Protein AF-A0A8S2VHD7-F1 (afdb_monomer)

Mean predicted aligned error: 8.2 Å

InterPro domains:
  IPR051608 Ribosome Quality Control Complex Subunit NEMF [PTHR15239] (5-80)

Structure (mmCIF, N/CA/C/O backbone):
data_AF-A0A8S2VHD7-F1
#
_entry.id   AF-A0A8S2VHD7-F1
#
loop_
_atom_site.group_PDB
_atom_site.id
_atom_site.type_symbol
_atom_site.label_atom_id
_atom_site.label_alt_id
_atom_site.label_comp_id
_atom_site.label_asym_id
_atom_site.label_entity_id
_atom_site.label_seq_id
_atom_site.pdbx_PDB_ins_code
_atom_site.Cartn_x
_atom_site.Cartn_y
_atom_site.Cartn_z
_atom_site.occupancy
_atom_site.B_iso_or_equiv
_atom_site.auth_seq_id
_atom_site.auth_comp_id
_atom_site.auth_asym_id
_atom_site.auth_atom_id
_atom_site.pdbx_PDB_model_num
ATOM 1 N N . MET A 1 1 ? 26.517 -9.843 -10.594 1.00 45.19 1 MET A N 1
ATOM 2 C CA . MET A 1 1 ? 25.800 -10.471 -9.458 1.00 45.19 1 MET A CA 1
ATOM 3 C C . MET A 1 1 ? 24.387 -10.795 -9.928 1.00 45.19 1 MET A C 1
ATOM 5 O O . MET A 1 1 ? 23.744 -9.873 -10.419 1.00 45.19 1 MET A O 1
ATOM 9 N N . PRO A 1 2 ? 23.908 -12.052 -9.901 1.00 49.47 2 PRO A N 1
ATOM 10 C CA . PRO A 1 2 ? 22.572 -12.358 -10.400 1.00 49.47 2 PRO A CA 1
ATOM 11 C C . PRO A 1 2 ? 21.517 -11.781 -9.445 1.00 49.47 2 PRO A C 1
ATOM 13 O O . PRO A 1 2 ? 21.653 -11.853 -8.224 1.00 49.47 2 PRO A O 1
ATOM 16 N N . ALA A 1 3 ? 20.497 -11.148 -10.021 1.00 48.41 3 ALA A N 1
ATOM 17 C CA . ALA A 1 3 ? 19.461 -10.409 -9.314 1.00 48.41 3 ALA A CA 1
ATOM 18 C C . ALA A 1 3 ? 18.653 -11.308 -8.364 1.00 48.41 3 ALA A C 1
ATOM 20 O O . ALA A 1 3 ? 18.148 -12.362 -8.756 1.00 48.41 3 ALA A O 1
ATOM 21 N N . LYS A 1 4 ? 18.470 -10.854 -7.120 1.00 51.75 4 LYS A N 1
ATOM 22 C CA . LYS A 1 4 ? 17.610 -11.498 -6.122 1.00 51.75 4 LYS A CA 1
ATOM 23 C C . LYS A 1 4 ? 16.141 -11.285 -6.507 1.00 51.75 4 LYS A C 1
ATOM 25 O O . LYS A 1 4 ? 15.472 -10.406 -5.973 1.00 51.75 4 LYS A O 1
ATOM 30 N N . LYS A 1 5 ? 15.624 -12.067 -7.458 1.00 54.31 5 LYS A N 1
ATOM 31 C CA . LYS A 1 5 ? 14.191 -12.075 -7.781 1.00 54.31 5 LYS A CA 1
ATOM 32 C C . LYS A 1 5 ? 13.458 -12.890 -6.714 1.00 54.31 5 LYS A C 1
ATOM 34 O O . LYS A 1 5 ? 13.147 -14.060 -6.920 1.00 54.31 5 LYS A O 1
ATOM 39 N N . VAL A 1 6 ? 13.234 -12.282 -5.547 1.00 65.06 6 VAL A N 1
ATOM 40 C CA . VAL A 1 6 ? 12.338 -12.839 -4.525 1.00 65.06 6 VAL A CA 1
ATOM 41 C C . VAL A 1 6 ? 10.937 -12.794 -5.119 1.00 65.06 6 VAL A C 1
ATOM 43 O O . VAL A 1 6 ? 10.345 -11.726 -5.246 1.00 65.06 6 VAL A O 1
ATOM 46 N N . ARG A 1 7 ? 10.440 -13.938 -5.592 1.00 72.81 7 ARG A N 1
ATOM 47 C CA . ARG A 1 7 ? 9.054 -14.040 -6.051 1.00 72.81 7 ARG A CA 1
ATOM 48 C C . ARG A 1 7 ? 8.157 -13.841 -4.837 1.00 72.81 7 ARG A C 1
ATOM 50 O O . ARG A 1 7 ? 8.286 -14.589 -3.877 1.00 72.81 7 ARG A O 1
ATOM 57 N N . PHE A 1 8 ? 7.259 -12.864 -4.902 1.00 81.31 8 PHE A N 1
ATOM 58 C CA . PHE A 1 8 ? 6.200 -12.709 -3.913 1.00 81.31 8 PHE A CA 1
ATOM 59 C C . PHE A 1 8 ? 5.265 -13.917 -4.033 1.00 81.31 8 PHE A C 1
ATOM 61 O O . PHE A 1 8 ? 4.576 -14.089 -5.042 1.00 81.31 8 PHE A O 1
ATOM 68 N N . THR A 1 9 ? 5.339 -14.828 -3.069 1.00 88.94 9 THR A N 1
ATOM 69 C CA . THR A 1 9 ? 4.646 -16.115 -3.127 1.00 88.94 9 THR A CA 1
ATOM 70 C C . THR A 1 9 ? 3.193 -15.986 -2.675 1.00 88.94 9 THR A C 1
ATOM 72 O O . THR A 1 9 ? 2.766 -14.985 -2.097 1.00 88.94 9 THR A O 1
ATOM 75 N N . THR A 1 10 ? 2.402 -17.039 -2.886 1.00 89.25 10 THR A N 1
ATOM 76 C CA . THR A 1 10 ? 1.036 -17.122 -2.350 1.00 89.25 10 THR A CA 1
ATOM 77 C C . THR A 1 10 ? 1.004 -17.011 -0.823 1.00 89.25 10 THR A C 1
ATOM 79 O O . THR A 1 10 ? 0.039 -16.484 -0.271 1.00 89.25 10 THR A O 1
ATOM 82 N N . LEU A 1 11 ? 2.041 -17.495 -0.131 1.00 90.44 11 LEU A N 1
ATOM 83 C CA . LEU A 1 11 ? 2.140 -17.378 1.322 1.00 90.44 11 LEU A CA 1
ATOM 84 C C . LEU A 1 11 ? 2.348 -15.917 1.740 1.00 90.44 11 LEU A C 1
ATOM 86 O O . LEU A 1 11 ? 1.637 -15.436 2.623 1.00 90.44 11 LEU A O 1
ATOM 90 N N . ASP A 1 12 ? 3.236 -15.202 1.046 1.00 88.19 12 ASP A N 1
ATOM 91 C CA . ASP A 1 12 ? 3.481 -13.773 1.277 1.00 88.19 12 ASP A CA 1
ATOM 92 C C . ASP A 1 12 ? 2.213 -12.946 1.027 1.00 88.19 12 ASP A C 1
ATOM 94 O O . ASP A 1 12 ? 1.857 -12.082 1.830 1.00 88.19 12 ASP A O 1
ATOM 98 N N . LEU A 1 13 ? 1.464 -13.274 -0.034 1.00 88.75 13 LEU A N 1
ATOM 99 C CA . LEU A 1 13 ? 0.155 -12.677 -0.314 1.00 88.75 13 LEU A CA 1
ATOM 100 C C . LEU A 1 13 ? -0.835 -12.901 0.826 1.00 88.75 13 LEU A C 1
ATOM 102 O O . LEU A 1 13 ? -1.465 -11.948 1.279 1.00 88.75 13 LEU A O 1
ATOM 106 N N . LYS A 1 14 ? -0.978 -14.140 1.308 1.00 92.06 14 LYS A N 1
ATOM 107 C CA . LYS A 1 14 ? -1.903 -14.453 2.408 1.00 92.06 14 LYS A CA 1
ATOM 108 C C . LYS A 1 14 ? -1.549 -13.675 3.675 1.00 92.06 14 LYS A C 1
ATOM 110 O O . LYS A 1 14 ? -2.444 -13.102 4.298 1.00 92.06 14 LYS A O 1
ATOM 115 N N . ALA A 1 15 ? -0.265 -13.618 4.026 1.00 90.81 15 ALA A N 1
ATOM 116 C CA . ALA A 1 15 ? 0.211 -12.865 5.182 1.00 90.81 15 ALA A CA 1
ATOM 117 C C . ALA A 1 15 ? -0.036 -11.354 5.019 1.00 90.81 15 ALA A C 1
ATOM 119 O O . ALA A 1 15 ? -0.608 -10.722 5.909 1.00 90.81 15 ALA A O 1
ATOM 120 N N . GLY A 1 16 ? 0.309 -10.784 3.859 1.00 90.69 16 GLY A N 1
ATOM 121 C CA . GLY A 1 16 ? 0.082 -9.371 3.553 1.00 90.69 16 GLY A CA 1
ATOM 122 C C . GLY A 1 16 ? -1.399 -8.993 3.613 1.00 90.69 16 GLY A C 1
ATOM 123 O O . GLY A 1 16 ? -1.771 -8.032 4.287 1.00 90.69 16 GLY A O 1
ATOM 124 N N . ILE A 1 17 ? -2.269 -9.795 2.990 1.00 91.25 17 ILE A N 1
ATOM 125 C CA . ILE A 1 17 ? -3.723 -9.581 2.994 1.00 91.25 17 ILE A CA 1
ATOM 126 C C . ILE A 1 17 ? -4.286 -9.625 4.418 1.00 91.25 17 ILE A C 1
ATOM 128 O O . ILE A 1 17 ? -5.128 -8.793 4.758 1.00 91.25 17 ILE A O 1
ATOM 132 N N . ALA A 1 18 ? -3.833 -10.555 5.264 1.00 92.81 18 ALA A N 1
ATOM 13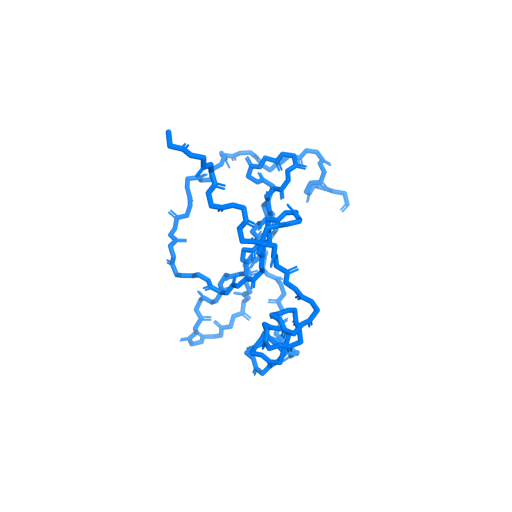3 C CA . ALA A 1 18 ? -4.293 -10.637 6.649 1.00 92.81 18 ALA A CA 1
ATOM 134 C C . ALA A 1 18 ? -3.990 -9.345 7.429 1.00 92.81 18 ALA A C 1
ATOM 136 O O . ALA A 1 18 ? -4.857 -8.837 8.143 1.00 92.81 18 ALA A O 1
ATOM 137 N N . THR A 1 19 ? -2.798 -8.775 7.245 1.00 90.44 19 THR A N 1
ATOM 138 C CA . THR A 1 19 ? -2.394 -7.505 7.868 1.00 90.44 19 THR A CA 1
ATOM 139 C C . THR A 1 19 ? -3.201 -6.322 7.332 1.00 90.44 19 THR A C 1
ATOM 141 O O . THR A 1 19 ? -3.713 -5.514 8.107 1.00 90.44 19 THR A O 1
ATOM 144 N N . ILE A 1 20 ? -3.386 -6.244 6.011 1.00 91.94 20 ILE A N 1
ATOM 145 C CA . ILE A 1 20 ? -4.140 -5.168 5.345 1.00 91.94 20 ILE A CA 1
ATOM 146 C C . ILE A 1 20 ? -5.604 -5.174 5.788 1.00 91.94 20 ILE A C 1
ATOM 148 O O . ILE A 1 20 ? -6.144 -4.128 6.145 1.00 91.94 20 ILE A O 1
ATOM 152 N N . ARG A 1 21 ? -6.240 -6.353 5.831 1.00 91.62 21 ARG A N 1
ATOM 153 C CA . ARG A 1 21 ? -7.631 -6.502 6.284 1.00 91.62 21 ARG A CA 1
ATOM 154 C C . ARG A 1 21 ? -7.812 -6.002 7.710 1.00 91.62 21 ARG A C 1
ATOM 156 O O . ARG A 1 21 ? -8.759 -5.271 7.965 1.00 91.62 21 ARG A O 1
ATOM 163 N N . LYS A 1 22 ? -6.900 -6.354 8.622 1.00 90.75 22 LYS A N 1
ATOM 164 C CA . LYS A 1 22 ? -6.963 -5.892 10.017 1.00 90.75 22 LYS A CA 1
ATOM 165 C C . LYS A 1 22 ? -6.892 -4.368 10.135 1.00 90.75 22 LYS A C 1
ATOM 167 O O . LYS A 1 22 ? -7.540 -3.814 11.014 1.00 90.75 22 LYS A O 1
ATOM 172 N N . ARG A 1 23 ? -6.115 -3.694 9.278 1.00 88.44 23 ARG A N 1
ATOM 173 C CA . ARG A 1 23 ? -5.895 -2.240 9.379 1.00 88.44 23 ARG A CA 1
ATOM 174 C C . ARG A 1 23 ? -6.947 -1.401 8.651 1.00 88.44 23 ARG A C 1
ATOM 176 O O . ARG A 1 23 ? -7.239 -0.303 9.117 1.00 88.44 23 ARG A O 1
ATOM 183 N N . PHE A 1 24 ? -7.485 -1.886 7.528 1.00 89.81 24 PHE A N 1
ATOM 184 C CA . PHE A 1 24 ? -8.256 -1.048 6.597 1.00 89.81 24 PHE A CA 1
ATOM 185 C C . PHE A 1 24 ? -9.675 -1.523 6.282 1.00 89.81 24 PHE A C 1
ATOM 187 O O . PHE A 1 24 ? -10.378 -0.849 5.529 1.00 89.81 24 PHE A O 1
ATOM 194 N N . ILE A 1 25 ? -10.145 -2.642 6.842 1.00 91.56 25 ILE A N 1
ATOM 195 C CA . ILE A 1 25 ? -11.544 -3.035 6.643 1.00 91.56 25 ILE A CA 1
ATOM 196 C C . ILE A 1 25 ? -12.488 -1.992 7.262 1.00 91.56 25 ILE A C 1
ATOM 198 O O . ILE A 1 25 ? -12.295 -1.564 8.397 1.00 91.56 25 ILE A O 1
ATOM 202 N N . GLY A 1 26 ? -13.483 -1.543 6.492 1.00 90.12 26 GLY A N 1
ATOM 203 C CA . GLY A 1 26 ? -14.422 -0.494 6.912 1.00 90.12 26 GLY A CA 1
ATOM 204 C C . GLY A 1 26 ? -13.868 0.938 6.877 1.00 90.12 26 GLY A C 1
ATOM 205 O O . GLY A 1 26 ? -14.612 1.876 7.152 1.00 90.12 26 GLY A O 1
ATOM 206 N N . VAL A 1 27 ? -12.596 1.137 6.512 1.00 91.06 27 VAL A N 1
ATOM 207 C CA . VAL A 1 27 ? -11.988 2.471 6.411 1.00 91.06 27 VAL A CA 1
ATOM 208 C C . VAL A 1 27 ? -12.246 3.063 5.025 1.00 91.06 27 VAL A C 1
ATOM 210 O O . VAL A 1 27 ? -12.134 2.376 4.009 1.00 91.06 27 VAL A O 1
ATOM 213 N N . ARG A 1 28 ? -12.574 4.359 4.964 1.00 90.81 28 ARG A N 1
ATOM 214 C CA . ARG A 1 28 ? -12.783 5.058 3.690 1.00 90.81 28 ARG A CA 1
ATOM 215 C C . ARG A 1 28 ? -11.468 5.271 2.949 1.00 90.81 28 ARG A C 1
ATOM 217 O O . ARG A 1 28 ? -10.464 5.649 3.548 1.00 90.81 28 ARG A O 1
ATOM 224 N N . VAL A 1 29 ? -11.493 5.106 1.630 1.00 91.69 29 VAL A N 1
ATOM 225 C CA . VAL A 1 29 ? -10.408 5.565 0.754 1.00 91.69 29 VAL A CA 1
ATOM 226 C C . VAL A 1 29 ? -10.510 7.085 0.614 1.00 91.69 29 VAL A C 1
ATOM 228 O O . VAL A 1 29 ? -11.585 7.609 0.340 1.00 91.69 29 VAL A O 1
ATOM 231 N N . ALA A 1 30 ? -9.402 7.786 0.839 1.00 89.81 30 ALA A N 1
ATOM 232 C CA . ALA A 1 30 ? -9.292 9.234 0.691 1.00 89.81 30 ALA A CA 1
ATOM 233 C C . ALA A 1 30 ? -8.812 9.617 -0.712 1.00 89.81 30 ALA A C 1
ATOM 235 O O . ALA A 1 30 ? -9.391 10.484 -1.357 1.00 89.81 30 ALA A O 1
ATOM 236 N N . ASN A 1 31 ? -7.739 8.975 -1.174 1.00 87.75 31 ASN A N 1
ATOM 237 C CA . ASN A 1 31 ? -7.115 9.265 -2.458 1.00 87.75 31 ASN A CA 1
ATOM 238 C C . ASN A 1 31 ? -6.505 7.994 -3.040 1.00 87.75 31 ASN A C 1
ATOM 240 O O . ASN A 1 31 ? -6.019 7.134 -2.301 1.00 87.75 31 ASN A O 1
ATOM 244 N N . ILE A 1 32 ? -6.477 7.925 -4.364 1.00 89.44 32 ILE A N 1
ATOM 245 C CA . ILE A 1 32 ? -5.735 6.924 -5.121 1.00 89.44 32 ILE A CA 1
ATOM 246 C C . ILE A 1 32 ? -4.771 7.689 -6.021 1.00 89.44 32 ILE A C 1
ATOM 248 O O . ILE A 1 32 ? -5.160 8.675 -6.645 1.00 89.44 32 ILE A O 1
ATOM 252 N N . TYR A 1 33 ? -3.517 7.255 -6.043 1.00 86.69 33 TYR A N 1
ATOM 253 C CA . TYR A 1 33 ? -2.483 7.801 -6.908 1.00 86.69 33 TYR A CA 1
ATOM 254 C C . TYR A 1 33 ? -1.877 6.673 -7.729 1.00 86.69 33 TYR A C 1
ATOM 256 O O . TYR A 1 33 ? -1.556 5.609 -7.196 1.00 86.69 33 TYR A O 1
ATOM 264 N N . ASP A 1 34 ? -1.668 6.929 -9.007 1.00 86.88 34 ASP A N 1
ATOM 265 C CA . ASP A 1 34 ? -0.777 6.163 -9.859 1.00 86.88 34 ASP A CA 1
ATOM 266 C C . ASP A 1 34 ? 0.607 6.819 -9.837 1.00 86.88 34 ASP A C 1
ATOM 268 O O . ASP A 1 34 ? 0.781 7.972 -10.221 1.00 86.88 34 ASP A O 1
ATOM 272 N N . VAL A 1 35 ? 1.593 6.099 -9.308 1.00 84.94 35 VAL A N 1
ATOM 273 C CA . VAL A 1 35 ? 2.989 6.561 -9.288 1.00 84.94 35 VAL A CA 1
ATOM 274 C C . VAL A 1 35 ? 3.636 6.277 -10.642 1.00 84.94 35 VAL A C 1
ATOM 276 O O . VAL A 1 35 ? 4.382 7.097 -11.167 1.00 84.94 35 VAL A O 1
ATOM 279 N N . ASP A 1 36 ? 3.326 5.112 -11.209 1.00 84.62 36 ASP A N 1
ATOM 280 C CA . ASP A 1 36 ? 3.704 4.689 -12.552 1.00 84.62 36 ASP A CA 1
ATOM 281 C C . ASP A 1 36 ? 2.738 3.588 -13.045 1.00 84.62 36 ASP A C 1
ATOM 283 O O . ASP A 1 36 ? 1.783 3.219 -12.362 1.00 84.62 36 ASP A O 1
ATOM 287 N N . ASN A 1 37 ? 3.010 3.010 -14.219 1.00 86.00 37 ASN A N 1
ATOM 288 C CA . ASN A 1 37 ? 2.176 1.975 -14.850 1.00 86.00 37 ASN A CA 1
ATOM 289 C C . ASN A 1 37 ? 2.046 0.654 -14.058 1.00 86.00 37 ASN A C 1
ATOM 291 O O . ASN A 1 37 ? 1.349 -0.261 -14.500 1.00 86.00 37 ASN A O 1
ATOM 295 N N . LYS A 1 38 ? 2.772 0.486 -12.951 1.00 89.75 38 LYS A N 1
ATOM 296 C CA . LYS A 1 38 ? 2.807 -0.732 -12.130 1.00 89.75 38 LYS A CA 1
ATOM 297 C C . LYS A 1 38 ? 2.661 -0.456 -10.637 1.00 89.75 38 LYS A C 1
ATOM 299 O O . LYS A 1 38 ? 2.521 -1.422 -9.883 1.00 89.75 38 LYS A O 1
ATOM 304 N N . THR A 1 39 ? 2.675 0.807 -10.226 1.00 90.06 39 THR A N 1
ATOM 305 C CA . THR A 1 39 ? 2.754 1.213 -8.827 1.00 90.06 39 THR A CA 1
ATOM 306 C C . THR A 1 39 ? 1.611 2.150 -8.469 1.00 90.06 39 THR A C 1
ATOM 308 O O . THR A 1 39 ? 1.478 3.238 -9.028 1.00 90.06 39 THR A O 1
ATOM 311 N N . TYR A 1 40 ? 0.821 1.749 -7.477 1.00 90.44 40 TYR A N 1
ATOM 312 C CA . TYR A 1 40 ? -0.312 2.513 -6.970 1.00 90.44 40 TYR A CA 1
ATOM 313 C C . TYR A 1 40 ? -0.176 2.777 -5.475 1.00 90.44 40 TYR A C 1
ATOM 315 O O . TYR A 1 40 ? 0.282 1.923 -4.711 1.00 90.44 40 TYR A O 1
ATOM 323 N N . LEU A 1 41 ? -0.641 3.949 -5.055 1.00 91.62 41 LEU A N 1
ATOM 324 C CA . LEU A 1 41 ? -0.782 4.333 -3.657 1.00 91.62 41 LEU A CA 1
ATOM 325 C C . LEU A 1 41 ? -2.252 4.576 -3.347 1.00 91.62 41 LEU A C 1
ATOM 327 O O . LEU A 1 41 ? -2.895 5.418 -3.968 1.00 91.62 41 LEU A O 1
ATOM 331 N N . ILE A 1 42 ? -2.769 3.882 -2.341 1.00 91.50 42 ILE A N 1
ATOM 332 C CA . ILE A 1 42 ? -4.128 4.078 -1.839 1.00 91.50 42 ILE A CA 1
ATOM 333 C C . ILE A 1 42 ? -4.026 4.660 -0.439 1.00 91.50 42 ILE A C 1
ATOM 335 O O . ILE A 1 42 ? -3.543 4.010 0.488 1.00 91.50 42 ILE A O 1
ATOM 339 N N . LYS A 1 43 ? -4.473 5.901 -0.282 1.00 90.12 43 LYS A N 1
ATOM 340 C CA . LYS A 1 43 ? -4.507 6.590 1.003 1.00 90.12 43 LYS A CA 1
ATOM 341 C C . LYS A 1 43 ? -5.869 6.396 1.643 1.00 90.12 43 LYS A C 1
ATOM 343 O O . LYS A 1 43 ? -6.891 6.646 1.008 1.00 90.12 43 LYS A O 1
ATOM 348 N N . PHE A 1 44 ? -5.882 6.012 2.912 1.00 90.75 44 PHE A N 1
ATOM 349 C CA . PHE A 1 44 ? -7.108 5.831 3.679 1.00 90.75 44 PHE A CA 1
ATOM 350 C C . PHE A 1 44 ? -7.369 7.032 4.592 1.00 90.75 44 PHE A C 1
ATOM 352 O O . PHE A 1 44 ? -6.446 7.653 5.121 1.00 90.75 44 PHE A O 1
ATOM 359 N N . SER A 1 45 ? -8.645 7.368 4.768 1.00 86.19 45 SER A N 1
ATO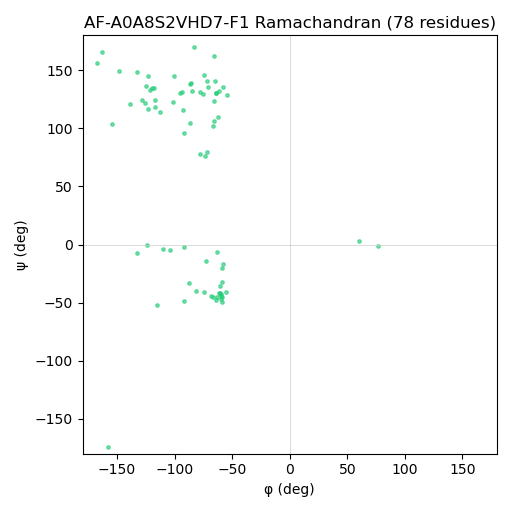M 360 C CA . SER A 1 45 ? -9.116 8.352 5.737 1.00 86.19 45 SER A CA 1
ATOM 361 C C . SER A 1 45 ? -9.445 7.625 7.035 1.00 86.19 45 SER A C 1
ATOM 363 O O . SER A 1 45 ? -10.519 7.040 7.181 1.00 86.19 45 SER A O 1
ATOM 365 N N . LYS A 1 46 ? -8.491 7.621 7.965 1.00 80.94 46 LYS A N 1
ATOM 366 C CA . LYS A 1 46 ? -8.686 7.132 9.330 1.00 80.94 46 LYS A CA 1
ATOM 367 C C . LYS A 1 46 ? -8.422 8.305 10.285 1.00 80.94 46 LYS A C 1
ATOM 369 O O . LYS A 1 46 ? -7.426 9.000 10.072 1.00 80.94 46 LYS A O 1
ATOM 374 N N . PRO A 1 47 ? -9.275 8.532 11.298 1.00 71.69 47 PRO A N 1
ATOM 375 C CA . PRO A 1 47 ? -9.156 9.685 12.194 1.00 71.69 47 PRO A CA 1
ATOM 376 C C . PRO A 1 47 ? -7.785 9.788 12.876 1.00 71.69 47 PRO A C 1
ATOM 378 O O . PRO A 1 47 ? -7.202 10.866 12.907 1.00 71.69 47 PRO A O 1
ATOM 381 N N . ASP A 1 48 ? -7.239 8.648 13.311 1.00 75.38 48 ASP A N 1
ATOM 382 C CA . ASP A 1 48 ? -6.053 8.611 14.179 1.00 75.38 48 ASP A CA 1
ATOM 383 C C . ASP A 1 48 ? -4.783 8.074 13.497 1.00 75.38 48 ASP A C 1
ATOM 385 O O . ASP A 1 48 ? -3.724 8.016 14.113 1.00 75.38 48 ASP A O 1
ATOM 389 N N . ASP A 1 49 ? -4.864 7.625 12.240 1.00 71.62 49 ASP A N 1
ATOM 390 C CA . ASP A 1 49 ? -3.761 6.893 11.600 1.00 71.62 49 ASP A CA 1
ATOM 391 C C . ASP A 1 49 ? -3.791 7.034 10.073 1.00 71.62 49 ASP A C 1
ATOM 393 O O . ASP A 1 49 ? -4.575 6.392 9.375 1.00 71.62 49 ASP A O 1
ATOM 397 N N . LYS A 1 50 ? -2.906 7.870 9.525 1.00 70.31 50 LYS A N 1
ATOM 398 C CA . LYS A 1 50 ? -2.782 8.085 8.076 1.00 70.31 50 LYS A CA 1
ATOM 399 C C . LYS A 1 50 ? -2.115 6.880 7.408 1.00 70.31 50 LYS A C 1
ATOM 401 O O . LYS A 1 50 ? -0.955 6.933 7.019 1.00 70.31 50 LYS A O 1
ATOM 406 N N . GLY A 1 51 ? -2.863 5.796 7.245 1.00 85.44 51 GLY A N 1
ATOM 407 C CA . GLY A 1 51 ? -2.380 4.610 6.555 1.00 85.44 51 GLY A CA 1
ATOM 408 C C . GLY A 1 51 ? -2.408 4.772 5.034 1.00 85.44 51 GLY A C 1
ATOM 409 O O . GLY A 1 51 ? -3.428 5.155 4.451 1.00 85.44 51 GLY A O 1
ATOM 410 N N . VAL A 1 52 ? -1.292 4.434 4.388 1.00 91.25 52 VAL A N 1
ATOM 411 C CA . VAL A 1 52 ? -1.176 4.339 2.928 1.00 91.25 52 VAL A CA 1
ATOM 412 C C . VAL A 1 52 ? -0.840 2.900 2.556 1.00 91.25 52 VAL A C 1
ATOM 414 O O . V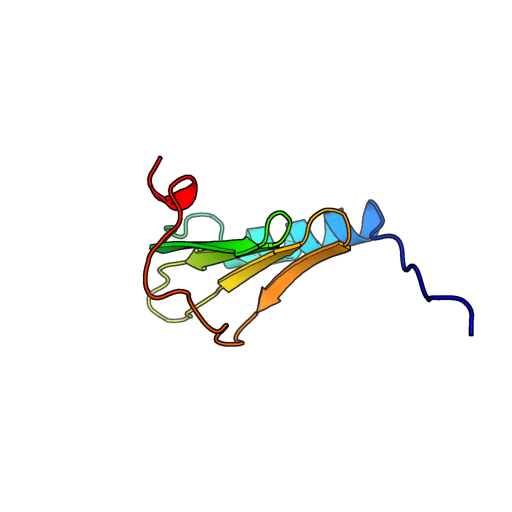AL A 1 52 ? 0.023 2.276 3.171 1.00 91.25 52 VAL A O 1
ATOM 417 N N . LEU A 1 53 ? -1.525 2.359 1.555 1.00 92.75 53 LEU A N 1
ATOM 418 C CA . LEU A 1 53 ? -1.233 1.059 0.962 1.00 92.75 53 LEU A CA 1
ATOM 419 C C . LEU A 1 53 ? -0.475 1.267 -0.347 1.00 92.75 53 LEU A C 1
ATOM 421 O O . LEU A 1 53 ? -0.984 1.922 -1.253 1.00 92.75 53 LEU A O 1
ATOM 425 N N . LEU A 1 54 ? 0.716 0.684 -0.440 1.00 92.44 54 LEU A N 1
ATOM 426 C CA . LEU A 1 54 ? 1.492 0.604 -1.670 1.00 92.44 54 LEU A CA 1
ATOM 427 C C . LEU A 1 54 ? 1.221 -0.737 -2.349 1.00 92.44 54 LEU A C 1
ATOM 429 O O . LEU A 1 54 ? 1.328 -1.798 -1.723 1.00 92.44 54 LEU A O 1
ATOM 433 N N . ILE A 1 55 ? 0.915 -0.678 -3.640 1.00 92.12 55 ILE A N 1
ATOM 434 C CA . ILE A 1 55 ? 0.713 -1.840 -4.498 1.00 92.12 55 ILE A CA 1
ATOM 435 C C . ILE A 1 55 ? 1.691 -1.725 -5.658 1.00 92.12 55 ILE A C 1
ATOM 437 O O . ILE A 1 55 ? 1.585 -0.804 -6.459 1.00 92.12 55 ILE A O 1
ATOM 441 N N . GLU A 1 56 ? 2.618 -2.673 -5.758 1.00 90.12 56 GLU A N 1
ATOM 442 C CA . GLU A 1 56 ? 3.527 -2.801 -6.893 1.00 90.1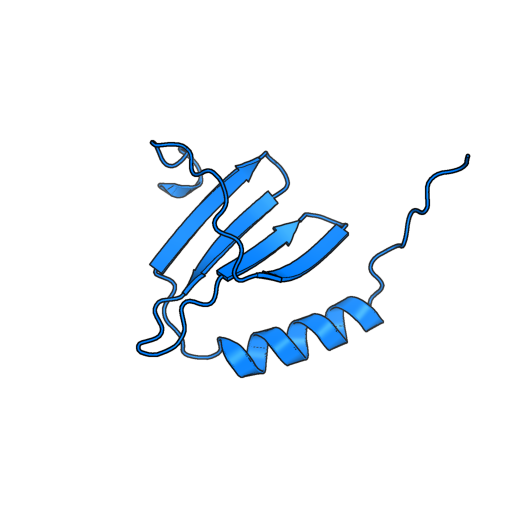2 56 GLU A CA 1
ATOM 443 C C . GLU A 1 56 ? 3.255 -4.137 -7.586 1.00 90.12 56 GLU A C 1
ATOM 445 O O . GLU A 1 56 ? 3.399 -5.215 -6.992 1.00 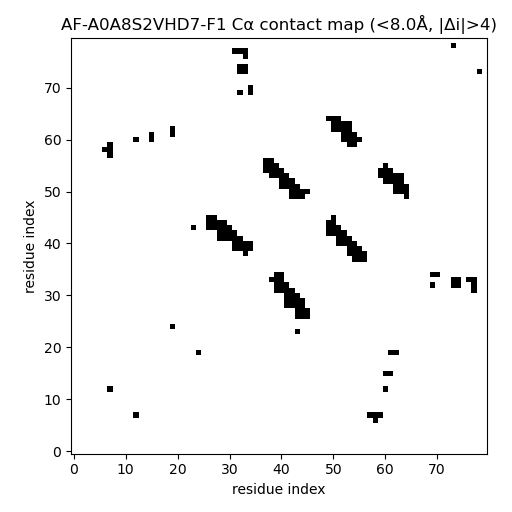90.12 56 GLU A O 1
ATOM 450 N N . SER A 1 57 ? 2.841 -4.064 -8.848 1.00 85.38 57 SER A N 1
ATOM 451 C CA . SER A 1 57 ? 2.443 -5.226 -9.635 1.00 85.38 57 SER A CA 1
ATOM 452 C C . SER A 1 57 ? 3.535 -6.298 -9.661 1.00 85.38 57 SER A C 1
ATOM 454 O O . SER A 1 57 ? 4.691 -6.022 -9.972 1.00 85.38 57 SER A O 1
ATOM 456 N N . ALA A 1 58 ? 3.146 -7.536 -9.340 1.00 81.00 58 ALA A N 1
ATOM 457 C CA . ALA A 1 58 ? 3.999 -8.729 -9.284 1.00 81.00 58 ALA A CA 1
ATOM 458 C C . ALA A 1 58 ? 5.179 -8.693 -8.287 1.00 81.00 58 ALA A C 1
ATOM 460 O O . ALA A 1 58 ? 5.922 -9.677 -8.215 1.00 81.00 58 ALA A O 1
ATOM 461 N N . THR A 1 59 ? 5.329 -7.624 -7.495 1.00 85.31 59 THR A N 1
ATOM 462 C CA . THR A 1 59 ? 6.449 -7.474 -6.553 1.00 85.31 59 THR A CA 1
ATOM 463 C C . THR A 1 59 ? 5.997 -7.463 -5.096 1.00 85.31 59 THR A C 1
ATOM 465 O O . THR A 1 59 ? 6.572 -8.195 -4.294 1.00 85.31 59 THR A O 1
ATOM 468 N N . ARG A 1 60 ? 5.023 -6.625 -4.708 1.00 86.62 60 ARG A N 1
ATOM 469 C CA . ARG A 1 60 ? 4.658 -6.453 -3.287 1.00 86.62 60 ARG A CA 1
ATOM 470 C C . ARG A 1 60 ? 3.355 -5.697 -3.069 1.00 86.62 60 ARG A C 1
ATOM 472 O O . ARG A 1 60 ? 2.959 -4.851 -3.863 1.00 86.62 60 ARG A O 1
ATOM 479 N N . ILE A 1 61 ? 2.762 -5.945 -1.905 1.00 91.31 61 ILE A N 1
ATOM 480 C CA . ILE A 1 61 ? 1.644 -5.183 -1.353 1.00 91.31 61 ILE A CA 1
ATOM 481 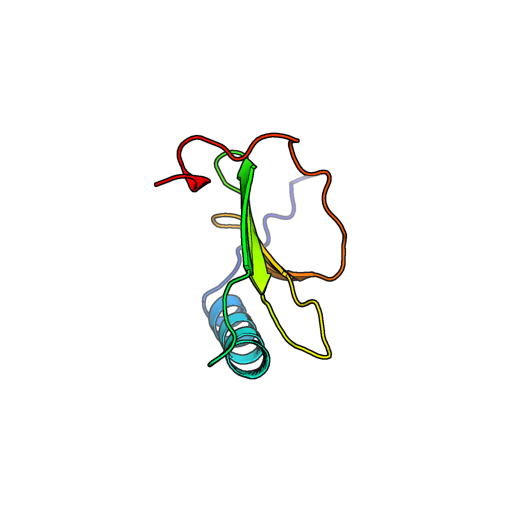C C . ILE A 1 61 ? 1.866 -4.989 0.151 1.00 91.31 61 ILE A C 1
ATOM 483 O O . ILE A 1 61 ? 2.036 -5.968 0.876 1.00 91.31 61 ILE A O 1
ATOM 487 N N . HIS A 1 62 ? 1.933 -3.744 0.626 1.00 89.88 62 HIS A N 1
ATOM 488 C CA . HIS A 1 62 ? 2.166 -3.455 2.048 1.00 89.88 62 HIS A CA 1
ATOM 489 C C . HIS A 1 62 ? 1.791 -2.021 2.430 1.00 89.88 62 HIS A C 1
ATOM 491 O O . HIS A 1 62 ? 1.604 -1.154 1.579 1.00 89.88 62 HIS A O 1
ATOM 497 N N . THR A 1 63 ? 1.688 -1.769 3.733 1.00 90.38 63 THR A N 1
ATOM 498 C CA . THR A 1 63 ? 1.408 -0.434 4.268 1.00 90.38 63 THR A CA 1
ATOM 499 C C . THR A 1 63 ? 2.687 0.372 4.422 1.00 90.38 63 THR A C 1
ATOM 501 O O . THR A 1 63 ? 3.679 -0.169 4.905 1.00 90.38 63 THR A O 1
ATOM 504 N N . THR A 1 64 ? 2.653 1.655 4.084 1.00 86.56 64 THR A N 1
ATOM 505 C CA . THR A 1 64 ? 3.793 2.569 4.195 1.00 86.56 64 THR A CA 1
ATOM 506 C C . THR A 1 6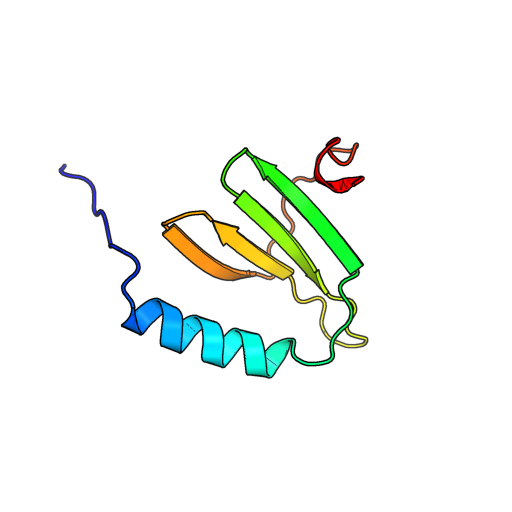4 ? 3.379 3.874 4.871 1.00 86.56 64 THR A C 1
ATOM 508 O O . THR A 1 64 ? 2.243 4.323 4.725 1.00 86.56 64 THR A O 1
ATOM 511 N N . GLU A 1 65 ? 4.316 4.478 5.595 1.00 82.25 65 GLU A N 1
ATOM 512 C CA . GLU A 1 65 ? 4.212 5.839 6.148 1.00 82.25 65 GL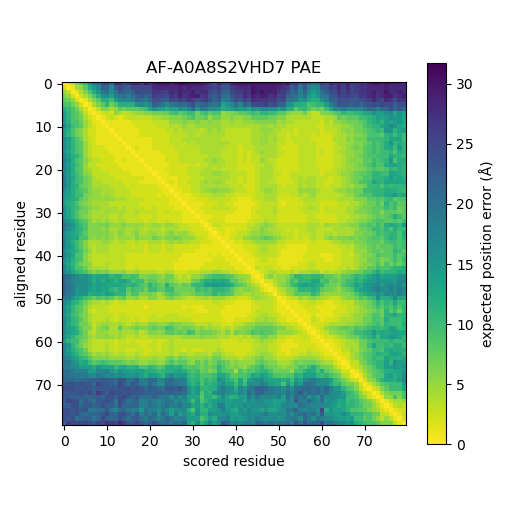U A CA 1
ATOM 513 C C . GLU A 1 65 ? 5.048 6.842 5.342 1.00 82.25 65 GLU A C 1
ATOM 515 O O . GLU A 1 65 ? 5.009 8.043 5.592 1.00 82.25 65 GLU A O 1
ATOM 520 N N . PHE A 1 66 ? 5.798 6.350 4.352 1.00 77.06 66 PHE A N 1
ATOM 521 C CA . PHE A 1 66 ? 6.590 7.183 3.462 1.00 77.06 66 PHE A CA 1
ATOM 522 C C . PHE A 1 66 ? 5.691 8.098 2.628 1.00 77.06 66 PHE A C 1
ATOM 524 O O . PHE A 1 66 ? 4.744 7.628 1.987 1.00 77.06 66 PHE A O 1
ATOM 531 N N . ASP A 1 67 ? 6.017 9.390 2.607 1.00 69.31 67 ASP A N 1
ATOM 532 C CA . ASP A 1 67 ? 5.331 10.358 1.761 1.00 69.31 67 ASP A CA 1
ATOM 533 C C . ASP A 1 67 ? 5.987 10.366 0.377 1.00 69.31 67 ASP A C 1
ATOM 535 O O . ASP A 1 67 ? 7.104 10.845 0.187 1.00 69.31 67 ASP A O 1
ATOM 539 N N . TRP A 1 68 ? 5.312 9.754 -0.591 1.00 70.25 68 TRP A N 1
ATOM 540 C CA . TRP A 1 68 ? 5.818 9.651 -1.956 1.00 70.25 68 TRP A CA 1
ATOM 541 C C . TRP A 1 68 ? 5.699 10.997 -2.683 1.00 70.25 68 TRP A C 1
ATOM 543 O O . TRP A 1 68 ? 4.719 11.716 -2.457 1.00 70.25 68 TRP A O 1
ATOM 553 N N . PRO A 1 69 ? 6.641 11.340 -3.584 1.00 64.00 69 PRO A N 1
ATOM 554 C CA . PRO A 1 69 ? 6.523 12.526 -4.424 1.00 64.00 69 PRO A CA 1
ATOM 555 C C . PRO A 1 69 ? 5.283 12.380 -5.315 1.00 64.00 69 PRO A C 1
ATOM 557 O O . PRO A 1 69 ? 5.225 11.528 -6.198 1.00 64.00 69 PRO A O 1
ATOM 560 N N . LYS A 1 70 ? 4.254 13.179 -5.031 1.00 62.16 70 LYS A N 1
ATOM 561 C CA . LYS A 1 70 ? 2.981 13.169 -5.760 1.00 62.16 70 LYS A CA 1
ATOM 562 C C . LYS A 1 70 ? 3.125 14.059 -6.986 1.00 62.16 70 LYS A C 1
ATOM 564 O O . LYS A 1 70 ? 3.573 15.198 -6.864 1.00 62.16 70 LYS A O 1
ATOM 569 N N . GLY A 1 71 ? 2.702 13.572 -8.149 1.00 60.34 71 GLY A N 1
ATOM 570 C CA . GLY A 1 71 ? 2.411 14.465 -9.265 1.00 60.34 71 GLY A CA 1
ATOM 571 C C . GLY A 1 71 ? 1.346 15.474 -8.827 1.00 60.34 71 GLY A C 1
ATOM 572 O O . GLY A 1 71 ? 0.368 15.098 -8.183 1.00 60.34 71 GLY A O 1
ATOM 573 N N . LEU A 1 72 ? 1.537 16.756 -9.153 1.00 56.59 72 LEU A N 1
ATOM 574 C CA . LEU A 1 72 ? 0.577 17.833 -8.856 1.00 56.59 72 LEU A CA 1
ATOM 575 C C . LEU A 1 72 ? -0.814 17.585 -9.472 1.00 56.59 72 LEU A C 1
ATOM 577 O O . LEU A 1 72 ? -1.782 18.225 -9.072 1.00 56.59 72 LEU A O 1
ATOM 581 N N . ILE A 1 73 ? -0.909 16.672 -10.441 1.00 56.19 73 ILE A N 1
ATOM 582 C CA . ILE A 1 73 ? -2.099 16.404 -11.242 1.00 56.19 73 ILE A CA 1
ATOM 583 C C . ILE A 1 73 ? -2.384 14.892 -11.183 1.00 56.19 73 ILE A C 1
ATOM 585 O O . ILE A 1 73 ? -1.488 14.111 -11.515 1.00 56.19 73 ILE A O 1
ATOM 589 N N . PRO A 1 74 ? -3.588 14.451 -10.765 1.00 58.22 74 PRO A N 1
ATOM 590 C 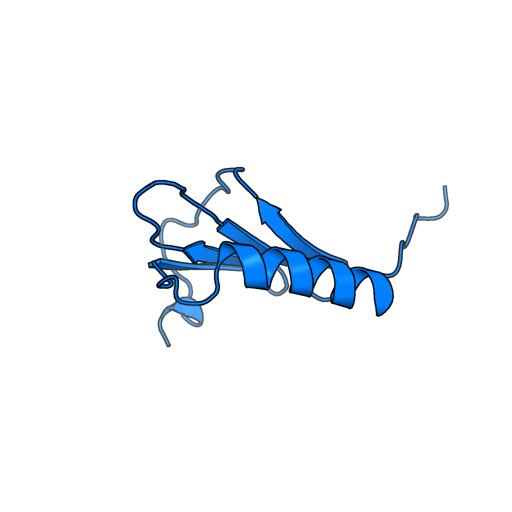CA . PRO A 1 74 ? -3.975 13.044 -10.850 1.00 58.22 74 PRO A CA 1
ATOM 591 C C . PRO A 1 74 ? -4.054 12.613 -12.319 1.00 58.22 74 PRO A C 1
ATOM 593 O O . PRO A 1 74 ? -4.524 13.375 -13.166 1.00 58.22 74 PRO A O 1
ATOM 596 N N . SER A 1 75 ? -3.608 11.400 -12.651 1.00 63.97 75 SER A N 1
ATOM 597 C CA . SER A 1 75 ? -3.723 10.921 -14.032 1.00 63.97 75 SER A CA 1
ATOM 598 C C . SER A 1 75 ? -5.180 10.729 -14.458 1.00 63.97 75 SER A C 1
ATOM 600 O O . SER A 1 75 ? -6.085 10.566 -13.636 1.00 63.97 75 SER A O 1
ATOM 602 N N . GLY A 1 76 ? -5.403 10.657 -15.774 1.00 62.03 76 GLY A N 1
ATOM 603 C CA . GLY A 1 76 ? -6.712 10.328 -16.347 1.00 62.03 76 GLY A CA 1
ATOM 604 C C . GLY A 1 76 ? -7.275 8.972 -15.910 1.00 62.03 76 GLY A C 1
ATOM 605 O O . GLY A 1 76 ? -8.484 8.778 -15.979 1.00 62.03 76 GLY A O 1
ATOM 606 N N . PHE A 1 77 ? -6.434 8.049 -15.429 1.00 64.38 77 PHE A N 1
ATOM 607 C CA . PHE A 1 77 ? -6.890 6.788 -14.842 1.00 64.38 77 PHE A CA 1
ATOM 608 C C . PHE A 1 77 ? -7.478 6.995 -13.441 1.00 64.38 77 PHE A C 1
ATOM 610 O O . PHE A 1 77 ? -8.515 6.424 -13.122 1.00 64.38 77 PHE A O 1
ATOM 617 N N . SER A 1 78 ? -6.853 7.854 -12.632 1.00 57.03 78 SER A N 1
ATOM 618 C CA . SER A 1 78 ? -7.296 8.175 -11.268 1.00 57.03 78 SER A CA 1
ATOM 619 C C . SER A 1 78 ? -8.558 9.055 -11.225 1.00 57.03 78 SER A C 1
ATOM 621 O O . SER A 1 78 ? -9.176 9.183 -10.171 1.00 57.03 78 SER A O 1
ATOM 623 N N . MET A 1 79 ? -8.942 9.667 -12.352 1.00 62.81 79 MET A N 1
ATOM 624 C CA . MET A 1 79 ? -10.143 10.510 -12.488 1.00 62.81 79 MET A CA 1
ATOM 625 C C . MET A 1 79 ? -11.405 9.752 -12.938 1.00 62.81 79 MET A C 1
ATOM 627 O O . MET A 1 79 ? -12.450 10.383 -13.094 1.00 62.81 79 MET A O 1
ATOM 631 N N . LYS A 1 80 ? -11.311 8.444 -13.200 1.00 53.28 80 LYS A N 1
ATOM 632 C CA . LYS A 1 80 ? -12.386 7.652 -13.810 1.00 53.28 80 LYS A CA 1
ATOM 633 C C . LYS A 1 80 ? -13.249 6.898 -12.803 1.00 53.28 80 LYS A C 1
ATOM 635 O O . LYS A 1 80 ? -12.715 6.486 -11.751 1.00 53.28 80 LYS A O 1
#

Radius of gyration: 14.07 Å; Cα contacts (8 Å, |Δi|>4): 100; chains: 1; bounding box: 40×35×30 Å

Solvent-accessible surface area (backbone atoms only — not comparable to full-atom values): 5080 Å² total; per-residue (Å²): 131,86,78,87,77,73,73,62,44,75,66,54,49,53,54,38,50,55,56,49,49,75,75,46,67,95,51,47,77,68,48,67,44,74,80,51,101,51,31,38,40,40,34,38,56,46,99,89,50,77,48,26,38,41,40,36,69,90,56,49,61,50,76,46,82,78,84,70,91,70,72,98,61,82,52,80,74,66,75,107

Nearest PDB structures (foldseek):
  8aaf-assembly1_a  TM=8.602E-01  e=2.030E-03  Saccharomyces cerevisiae
  8s1u-assembly1_H  TM=8.460E-01  e=9.003E-03  Bacillus subtilis subsp. subtilis str. 168
  5h3x-assembly1_A  TM=8.818E-01  e=1.790E-02  Streptococcus suis
  3doa-assembly1_A  TM=7.738E-01  e=5.894E-01  Staphylococcus aureus subsp. aureus Mu50
  8pxf-assembly1_A  TM=4.778E-01  e=3.324E-01  Helicobacter hepaticus ATCC 51449

Sequence (80 aa):
MPAKKVRFTTLDLKAGIATIRKRFIGVRVANIYDVDNKTYLIKFSKPDDKGVLLIESATRIHTTEFDWPKGLIPSGFSMK

Foldseek 3Di:
DDDPCPFCDPVNVVVQVVVCCVPPPVWAFDFWADPDPFWIWTWTDDPPDGWIWIGGHRRDIHIDPDDDPGDPDGDPVRVD

Secondary structure (DSSP, 8-state):
---------HHHHHHHHHHHHHHHTTPEEEEEEEEETTEEEEEEE-SS---EEEEETTTEEEEE-------SS--TTTT-

pLDDT: mean 80.21, std 13.73, range [45.19, 92.81]

Organism: NCBI:txid1234261